Protein AF-A0AA96VMA7-F1 (afdb_monomer_lite)

Sequence (83 aa):
MGVMEKANFIRNSVLRKDISEKTVTELKSLLFDNQKVPVTHAPISALAIAALDVLGIDGFKG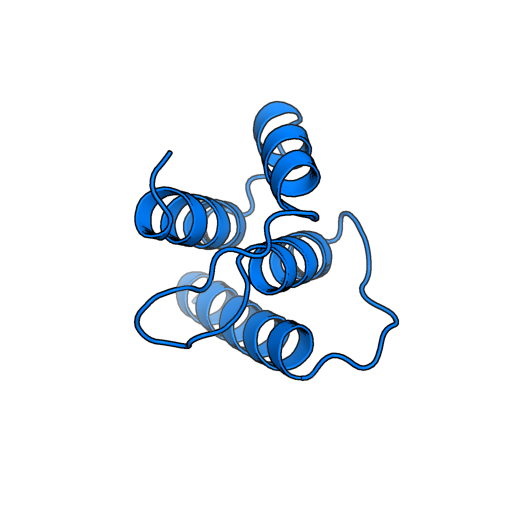NDIDVEYYIELFKNISYNLST

Secondary structure (DSSP, 8-state):
--HHHHHHHHHHHHHTT---HHHHHHHHHGGG--PBPTTT--BHHHHHHHHHHHTTSS---S--HHHHHHHHHHHHHHHHT--

Organism: NCBI:txid3028084

Radius of gyration: 11.61 Å; chains: 1; bounding box: 26×27×27 Å

Structure (mmCIF, N/CA/C/O backbone):
data_AF-A0AA96VMA7-F1
#
_entry.id   AF-A0AA96VMA7-F1
#
loop_
_atom_site.group_PDB
_atom_site.id
_atom_site.type_symbol
_atom_site.label_atom_id
_atom_site.label_alt_id
_atom_site.label_comp_id
_atom_site.label_asym_id
_atom_site.label_entity_id
_atom_site.label_seq_id
_atom_site.pdbx_PDB_ins_code
_atom_site.Cartn_x
_atom_site.Cartn_y
_atom_site.Cartn_z
_atom_site.occupancy
_atom_site.B_iso_or_equiv
_atom_site.auth_seq_id
_atom_site.auth_comp_id
_atom_site.auth_asym_id
_atom_site.auth_atom_id
_atom_site.pdbx_PDB_model_num
ATOM 1 N N . MET A 1 1 ? 13.420 7.569 5.956 1.00 81.62 1 MET A N 1
ATOM 2 C CA . MET A 1 1 ? 13.152 6.121 6.044 1.00 81.62 1 MET A CA 1
ATOM 3 C C . MET A 1 1 ? 13.834 5.396 4.901 1.00 81.62 1 MET A C 1
ATOM 5 O O . MET A 1 1 ? 13.791 5.890 3.775 1.00 81.62 1 MET A O 1
ATOM 9 N N . GLY A 1 2 ? 14.453 4.253 5.181 1.00 92.69 2 GLY A N 1
ATOM 10 C CA . GLY A 1 2 ? 14.955 3.338 4.154 1.00 92.69 2 GLY A CA 1
ATOM 11 C C . GLY A 1 2 ? 13.817 2.636 3.402 1.00 92.69 2 GLY A C 1
ATOM 12 O O . GLY A 1 2 ? 12.676 2.614 3.861 1.00 92.69 2 GLY A O 1
ATOM 13 N N . VAL A 1 3 ? 14.119 2.030 2.251 1.00 94.12 3 VAL A N 1
ATOM 14 C CA . VAL A 1 3 ? 13.118 1.353 1.399 1.00 94.12 3 VAL A CA 1
ATOM 15 C C . VAL A 1 3 ? 12.338 0.279 2.165 1.00 94.12 3 VAL A C 1
ATOM 17 O O . VAL A 1 3 ? 11.112 0.240 2.107 1.00 94.12 3 VAL A O 1
ATOM 20 N N . MET A 1 4 ? 13.033 -0.555 2.945 1.00 95.00 4 MET A N 1
ATOM 21 C CA . MET A 1 4 ? 12.385 -1.603 3.742 1.00 95.00 4 MET A CA 1
ATOM 22 C C . MET A 1 4 ? 11.513 -1.037 4.864 1.00 95.00 4 MET A C 1
ATOM 24 O O . MET A 1 4 ? 10.465 -1.601 5.163 1.00 95.00 4 MET A O 1
ATOM 28 N N . GLU A 1 5 ? 11.901 0.090 5.466 1.00 95.94 5 GLU A N 1
ATOM 29 C CA . GLU A 1 5 ? 11.085 0.759 6.484 1.00 95.94 5 GLU A CA 1
ATOM 30 C C . GLU A 1 5 ? 9.781 1.283 5.880 1.00 95.94 5 GLU A C 1
ATOM 32 O O . GLU A 1 5 ? 8.729 1.128 6.493 1.00 95.94 5 GLU A O 1
ATOM 37 N N . LYS A 1 6 ? 9.831 1.838 4.662 1.00 97.12 6 LYS A N 1
ATOM 38 C CA . LYS A 1 6 ? 8.644 2.298 3.924 1.00 97.12 6 LYS A CA 1
ATOM 39 C C . LYS A 1 6 ? 7.723 1.138 3.567 1.00 97.12 6 LYS A C 1
ATOM 41 O O . LYS A 1 6 ? 6.535 1.193 3.865 1.00 97.12 6 LYS A O 1
ATOM 46 N N . ALA A 1 7 ? 8.270 0.058 3.009 1.00 95.69 7 ALA A N 1
ATOM 47 C CA . ALA A 1 7 ? 7.493 -1.139 2.689 1.00 95.69 7 ALA A CA 1
ATOM 48 C C . ALA A 1 7 ? 6.826 -1.744 3.941 1.00 95.69 7 ALA A C 1
ATOM 50 O O . ALA A 1 7 ? 5.646 -2.096 3.915 1.00 95.69 7 ALA A O 1
ATOM 51 N N . ASN A 1 8 ? 7.558 -1.809 5.060 1.00 95.12 8 ASN A N 1
ATOM 52 C CA . ASN A 1 8 ? 7.028 -2.282 6.339 1.00 95.12 8 ASN A CA 1
ATOM 53 C C . ASN A 1 8 ? 5.961 -1.347 6.907 1.00 95.12 8 ASN A C 1
ATOM 55 O O . ASN A 1 8 ? 4.954 -1.832 7.418 1.00 95.12 8 ASN A O 1
ATOM 59 N N . PHE A 1 9 ? 6.167 -0.032 6.819 1.00 97.31 9 PHE A N 1
ATOM 60 C CA . PHE A 1 9 ? 5.170 0.959 7.206 1.00 97.31 9 PHE A CA 1
ATOM 61 C C . PHE A 1 9 ? 3.868 0.730 6.435 1.00 97.31 9 PHE A C 1
ATOM 63 O O . PHE A 1 9 ? 2.851 0.469 7.067 1.00 97.31 9 PHE A O 1
ATOM 70 N N . ILE A 1 10 ? 3.919 0.696 5.098 1.00 97.19 10 ILE A N 1
ATOM 71 C CA . ILE A 1 10 ? 2.743 0.487 4.240 1.00 97.19 10 ILE A CA 1
ATOM 72 C C . ILE A 1 10 ? 2.010 -0.807 4.613 1.00 97.19 10 ILE A C 1
ATOM 74 O O . ILE A 1 10 ? 0.812 -0.791 4.899 1.00 97.19 10 ILE A O 1
ATOM 78 N N . ARG A 1 11 ? 2.741 -1.929 4.677 1.00 95.38 11 ARG A N 1
ATOM 79 C CA . ARG A 1 11 ? 2.178 -3.231 5.057 1.00 95.38 11 ARG A CA 1
ATOM 80 C C . ARG A 1 11 ? 1.494 -3.171 6.423 1.00 95.38 11 ARG A C 1
ATOM 82 O O . ARG A 1 11 ? 0.399 -3.703 6.585 1.00 95.38 11 ARG A O 1
ATOM 89 N N . ASN A 1 12 ? 2.138 -2.555 7.412 1.00 95.88 12 ASN A N 1
ATOM 90 C CA . ASN A 1 12 ? 1.609 -2.474 8.770 1.00 95.88 12 ASN A CA 1
ATOM 91 C C . ASN A 1 12 ? 0.376 -1.569 8.864 1.00 95.88 12 ASN A C 1
ATOM 93 O O . ASN A 1 12 ? -0.521 -1.880 9.645 1.00 95.88 12 ASN A O 1
ATOM 97 N N . SER A 1 13 ? 0.309 -0.500 8.071 1.00 96.31 13 SER A N 1
ATOM 98 C CA . SER A 1 13 ? -0.868 0.367 7.982 1.00 96.31 13 SER A CA 1
ATOM 99 C C . SER A 1 13 ? -2.087 -0.413 7.497 1.00 96.31 13 SER A C 1
ATOM 101 O O . SER A 1 13 ? -3.139 -0.358 8.129 1.00 96.31 13 SER A O 1
ATOM 103 N N . VAL A 1 14 ? -1.924 -1.230 6.450 1.00 96.19 14 VAL A N 1
ATOM 104 C CA . VAL A 1 14 ? -3.007 -2.089 5.948 1.00 96.19 14 VAL A CA 1
ATOM 105 C C . VAL A 1 14 ? -3.397 -3.156 6.969 1.00 96.19 14 VAL A C 1
ATOM 107 O O . VAL A 1 14 ? -4.569 -3.291 7.308 1.00 96.19 14 VAL A O 1
ATOM 110 N N . LEU A 1 15 ? -2.409 -3.857 7.532 1.00 94.19 15 LEU A N 1
ATOM 111 C CA . LEU A 1 15 ? -2.621 -4.885 8.556 1.00 94.19 15 LEU A CA 1
ATOM 112 C C . LEU A 1 15 ? -3.433 -4.396 9.753 1.00 94.19 15 LEU A C 1
ATOM 114 O O . LEU A 1 15 ? -4.268 -5.121 10.287 1.00 94.19 15 LEU A O 1
ATOM 118 N N . ARG A 1 16 ? -3.150 -3.172 10.198 1.00 94.31 16 ARG A N 1
ATOM 119 C CA . ARG A 1 16 ? -3.804 -2.554 11.354 1.00 94.31 16 ARG A CA 1
ATOM 120 C C . ARG A 1 16 ? -5.085 -1.817 10.982 1.00 94.31 16 ARG A C 1
ATOM 122 O O . ARG A 1 16 ? -5.737 -1.298 11.882 1.00 94.31 16 ARG A O 1
ATOM 129 N N . LYS A 1 17 ? -5.432 -1.757 9.690 1.00 94.44 17 LYS A N 1
ATOM 130 C CA . LYS A 1 17 ? -6.514 -0.922 9.151 1.00 94.44 17 LYS A CA 1
ATOM 131 C C . LYS A 1 17 ? -6.392 0.534 9.631 1.00 94.44 17 LYS A C 1
ATOM 133 O O . LYS A 1 17 ? -7.381 1.166 9.993 1.00 94.44 17 LYS A O 1
ATOM 138 N N . ASP A 1 18 ? -5.161 1.045 9.698 1.00 96.12 18 ASP A N 1
ATOM 139 C CA . ASP A 1 18 ? -4.867 2.378 10.223 1.00 96.12 18 ASP A CA 1
ATOM 140 C C . ASP A 1 18 ? -5.194 3.449 9.178 1.00 96.12 18 ASP A C 1
ATOM 142 O O . ASP A 1 18 ? -4.440 3.682 8.234 1.00 96.12 18 ASP A O 1
ATOM 146 N N . ILE A 1 19 ? -6.336 4.100 9.380 1.00 96.38 19 ILE A N 1
ATOM 147 C CA . ILE A 1 19 ? -6.831 5.215 8.566 1.00 96.38 19 ILE A CA 1
ATOM 148 C C . ILE A 1 19 ? -6.641 6.572 9.260 1.00 96.38 19 ILE A C 1
ATOM 150 O O . ILE A 1 19 ? -7.325 7.541 8.932 1.00 96.38 19 ILE A O 1
ATOM 154 N N . SER A 1 20 ? -5.746 6.659 10.251 1.00 97.81 20 SER A N 1
ATOM 155 C CA . SER A 1 20 ? -5.445 7.932 10.908 1.00 97.81 20 SER A CA 1
ATOM 156 C C . SER A 1 20 ? -4.866 8.943 9.917 1.00 97.81 20 SER A C 1
ATOM 158 O O . SER A 1 20 ? -4.117 8.587 9.008 1.00 97.81 20 SER A O 1
ATOM 160 N N . GLU A 1 21 ? -5.164 10.229 10.114 1.00 97.50 21 GLU A N 1
ATOM 161 C CA . GLU A 1 21 ? -4.704 11.316 9.234 1.00 97.50 21 GLU A CA 1
ATOM 162 C C . GLU A 1 21 ? -3.185 11.293 9.015 1.00 97.50 21 GLU A C 1
ATOM 164 O O . GLU A 1 21 ? -2.707 11.474 7.894 1.00 97.50 21 GLU A O 1
ATOM 169 N N . LYS A 1 22 ? -2.424 10.995 10.074 1.00 97.44 22 LYS A N 1
ATOM 170 C CA . LYS A 1 22 ? -0.970 10.832 10.006 1.00 97.44 22 LYS A CA 1
ATOM 171 C C . LYS A 1 22 ? -0.575 9.716 9.038 1.00 97.44 22 LYS A C 1
ATOM 173 O O . LYS A 1 22 ? 0.300 9.922 8.200 1.00 97.44 22 LYS A O 1
ATOM 178 N N . THR A 1 23 ? -1.215 8.555 9.144 1.00 97.75 23 THR A N 1
ATOM 179 C CA . THR A 1 23 ? -0.926 7.401 8.290 1.00 97.75 23 THR A CA 1
ATOM 180 C C . THR A 1 23 ? -1.339 7.656 6.846 1.00 97.75 23 THR A C 1
ATOM 182 O O . THR A 1 23 ? -0.554 7.384 5.942 1.00 97.75 23 THR A O 1
ATOM 185 N N . VAL A 1 24 ? -2.508 8.259 6.613 1.00 98.06 24 VAL A N 1
ATOM 186 C CA . VAL A 1 24 ? -2.955 8.625 5.260 1.00 98.06 24 VAL A CA 1
ATOM 187 C C . VAL A 1 24 ? -2.012 9.639 4.616 1.00 98.06 24 VAL A C 1
ATOM 189 O O . VAL A 1 24 ? -1.639 9.478 3.456 1.00 98.06 24 VAL A O 1
ATOM 192 N N . THR A 1 25 ? -1.588 10.659 5.363 1.00 98.06 25 THR A N 1
ATOM 193 C CA . THR A 1 25 ? -0.645 11.676 4.873 1.00 98.06 25 THR A CA 1
ATOM 194 C C . THR A 1 25 ? 0.687 11.048 4.478 1.00 98.06 25 THR A C 1
ATOM 196 O O . THR A 1 25 ? 1.214 11.340 3.405 1.00 98.06 25 THR A O 1
ATOM 199 N N . GLU A 1 26 ? 1.208 10.142 5.305 1.00 97.62 26 GLU A N 1
ATOM 200 C CA . GLU A 1 26 ? 2.454 9.441 5.004 1.00 97.62 26 GLU A CA 1
ATOM 201 C C . GLU A 1 26 ? 2.299 8.490 3.807 1.00 97.62 26 GLU A C 1
ATOM 203 O O . GLU A 1 26 ? 3.148 8.482 2.926 1.00 97.62 26 GLU A O 1
ATOM 208 N N . LEU A 1 27 ? 1.194 7.744 3.690 1.00 97.94 27 LEU A N 1
ATOM 209 C CA . LEU A 1 27 ? 0.927 6.920 2.501 1.00 97.94 27 LEU A CA 1
ATOM 210 C C . LEU A 1 27 ? 0.874 7.771 1.223 1.00 97.94 27 LEU A C 1
ATOM 212 O O . LEU A 1 27 ? 1.445 7.386 0.203 1.00 97.94 27 LEU A O 1
ATOM 216 N N . LYS A 1 28 ? 0.245 8.951 1.283 1.00 97.75 28 LYS A N 1
ATOM 217 C CA . LYS A 1 28 ? 0.174 9.884 0.149 1.00 97.75 28 LYS A CA 1
ATOM 218 C C . LYS A 1 28 ? 1.535 10.471 -0.221 1.00 97.75 28 LYS A C 1
ATOM 220 O O . LYS A 1 28 ? 1.795 10.677 -1.405 1.00 97.75 28 LYS A O 1
ATOM 225 N N . SER A 1 29 ? 2.422 10.694 0.750 1.00 97.25 29 SER A N 1
ATOM 226 C CA . SER A 1 29 ? 3.784 11.180 0.482 1.00 97.25 29 SER A CA 1
ATOM 227 C C . SER A 1 29 ? 4.624 10.166 -0.314 1.00 97.25 29 SER A C 1
ATOM 229 O O . SER A 1 29 ? 5.516 10.554 -1.068 1.00 97.25 29 SER A O 1
ATOM 231 N N . LEU A 1 30 ? 4.293 8.873 -0.211 1.00 97.75 30 LEU A N 1
ATOM 232 C CA . LEU A 1 30 ? 4.989 7.771 -0.881 1.00 97.75 30 LEU A CA 1
ATOM 233 C C . LEU A 1 30 ? 4.508 7.497 -2.317 1.00 97.75 30 LEU A C 1
ATOM 235 O O . LEU A 1 30 ? 5.137 6.707 -3.019 1.00 97.75 30 LEU A O 1
ATOM 239 N N . LEU A 1 31 ? 3.450 8.164 -2.795 1.00 96.44 31 LEU A N 1
ATOM 240 C CA . LEU A 1 31 ? 2.876 7.937 -4.134 1.00 96.44 31 LEU A CA 1
ATOM 241 C C . LEU A 1 31 ? 3.831 8.244 -5.294 1.00 96.44 31 LEU A C 1
ATOM 243 O O . LEU A 1 31 ? 3.643 7.740 -6.397 1.00 96.44 31 LEU A O 1
ATOM 247 N N . PHE A 1 32 ? 4.863 9.046 -5.046 1.00 94.12 32 PHE A N 1
ATOM 248 C CA . PHE A 1 32 ? 5.868 9.418 -6.044 1.00 94.12 32 PHE A CA 1
ATOM 249 C C . PHE A 1 32 ? 7.232 8.759 -5.785 1.00 94.12 32 PHE A C 1
ATOM 251 O O . PHE A 1 32 ? 8.227 9.120 -6.416 1.00 94.12 32 PHE A O 1
ATOM 258 N N . ASP A 1 33 ? 7.308 7.808 -4.847 1.00 94.75 33 ASP A N 1
ATOM 259 C CA . ASP A 1 33 ? 8.558 7.134 -4.506 1.00 94.75 33 ASP A CA 1
ATOM 260 C C . ASP A 1 33 ? 8.840 5.950 -5.439 1.00 94.75 33 ASP A C 1
ATOM 262 O O . ASP A 1 33 ? 8.269 4.865 -5.317 1.00 94.75 33 ASP A O 1
ATOM 266 N N . ASN A 1 34 ? 9.783 6.164 -6.356 1.00 93.75 34 ASN A N 1
ATOM 267 C CA . ASN A 1 34 ? 10.194 5.180 -7.358 1.00 93.75 34 ASN A CA 1
ATOM 268 C C . ASN A 1 34 ? 11.287 4.216 -6.867 1.00 93.75 34 ASN A C 1
ATOM 270 O O . ASN A 1 34 ? 11.798 3.412 -7.651 1.00 93.75 34 ASN A O 1
ATOM 274 N N . GLN A 1 35 ? 11.689 4.289 -5.593 1.00 96.75 35 GLN A N 1
ATOM 275 C CA . GLN A 1 35 ? 12.605 3.299 -5.036 1.00 96.75 35 GLN A CA 1
ATOM 276 C C . GLN A 1 35 ? 11.964 1.915 -5.068 1.00 96.75 35 GLN A C 1
ATOM 278 O O . GLN A 1 35 ? 10.794 1.747 -4.732 1.00 96.75 35 GLN A O 1
ATOM 283 N N . LYS A 1 36 ? 12.751 0.915 -5.459 1.00 95.94 36 LYS A N 1
ATOM 284 C CA . LYS A 1 36 ? 12.279 -0.459 -5.606 1.00 95.94 36 LYS A CA 1
ATOM 285 C C . LYS A 1 36 ? 12.534 -1.257 -4.346 1.00 95.94 36 LYS A C 1
ATOM 287 O O . LYS A 1 36 ? 13.651 -1.255 -3.827 1.00 95.94 36 LYS A O 1
ATOM 292 N N . VAL A 1 37 ? 11.523 -1.991 -3.897 1.00 93.50 37 VAL A N 1
ATOM 293 C CA . VAL A 1 37 ? 11.680 -2.978 -2.828 1.00 93.50 37 VAL A CA 1
ATOM 294 C C . VAL A 1 37 ? 12.686 -4.044 -3.295 1.00 93.50 37 VAL A C 1
ATOM 296 O O . VAL A 1 37 ? 12.498 -4.610 -4.369 1.00 93.50 37 VAL A O 1
ATOM 299 N N . PRO A 1 38 ? 13.750 -4.355 -2.530 1.00 89.19 38 PRO A N 1
ATOM 300 C CA . PRO A 1 38 ? 14.816 -5.249 -2.990 1.00 89.19 38 PRO A CA 1
ATOM 301 C C . PRO A 1 38 ? 14.373 -6.661 -3.393 1.00 89.19 38 PRO A C 1
ATOM 303 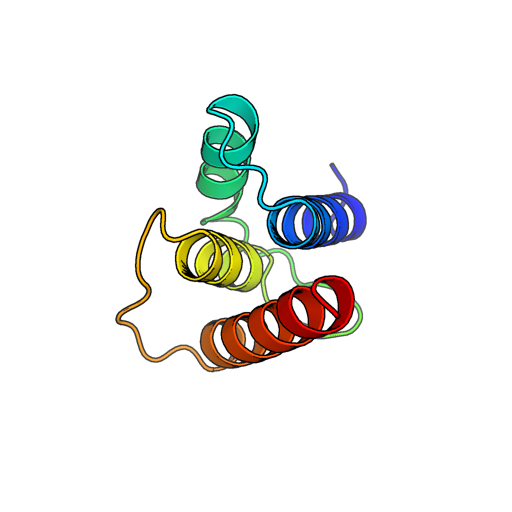O O 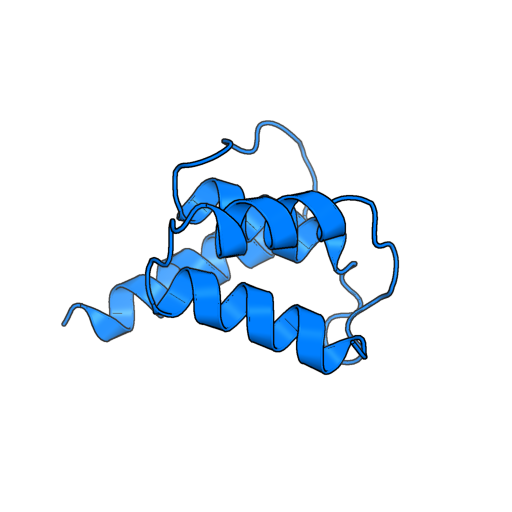. PRO A 1 38 ? 15.010 -7.262 -4.247 1.00 89.19 38 PRO A O 1
ATOM 306 N N . VAL A 1 39 ? 13.312 -7.193 -2.776 1.00 84.75 39 VAL A N 1
ATOM 307 C CA . VAL A 1 39 ? 12.862 -8.581 -2.987 1.00 84.75 39 VAL A CA 1
ATOM 308 C C . VAL A 1 39 ? 11.883 -8.700 -4.152 1.00 84.75 39 VAL A C 1
ATOM 310 O O . VAL A 1 39 ? 11.983 -9.622 -4.949 1.00 84.75 39 VAL A O 1
ATOM 313 N N . THR A 1 40 ? 10.920 -7.785 -4.241 1.00 89.06 40 THR A N 1
ATOM 314 C CA . THR A 1 40 ? 9.857 -7.841 -5.255 1.00 89.06 40 THR A CA 1
ATOM 315 C C . THR A 1 40 ? 10.158 -6.977 -6.470 1.00 89.06 40 THR A C 1
ATOM 317 O O . THR A 1 40 ? 9.487 -7.104 -7.483 1.00 89.06 40 THR A O 1
ATOM 320 N N . HIS A 1 41 ? 11.144 -6.082 -6.373 1.00 93.19 41 HIS A N 1
ATOM 321 C CA . HIS A 1 41 ? 11.488 -5.069 -7.374 1.00 93.19 41 HIS A CA 1
ATOM 322 C C . HIS A 1 41 ? 10.362 -4.092 -7.746 1.00 93.19 41 HIS A C 1
ATOM 324 O O . HIS A 1 41 ? 10.579 -3.221 -8.593 1.00 93.19 41 HIS A O 1
ATOM 330 N N . ALA A 1 42 ? 9.219 -4.170 -7.067 1.00 93.81 42 ALA A N 1
ATOM 331 C CA . ALA A 1 42 ? 8.117 -3.238 -7.211 1.00 93.81 42 ALA A CA 1
ATOM 332 C C . ALA A 1 42 ? 8.469 -1.873 -6.597 1.00 93.81 42 ALA A C 1
ATOM 334 O O . ALA A 1 42 ? 9.181 -1.816 -5.580 1.00 93.81 42 ALA A O 1
ATOM 335 N N . PRO A 1 43 ? 7.990 -0.767 -7.186 1.00 96.81 43 PRO A N 1
ATOM 336 C CA . PRO A 1 43 ? 8.210 0.562 -6.642 1.00 96.81 43 PRO A CA 1
ATOM 337 C C . PRO A 1 43 ? 7.387 0.773 -5.363 1.00 96.81 43 PRO A C 1
ATOM 339 O O . PRO A 1 43 ? 6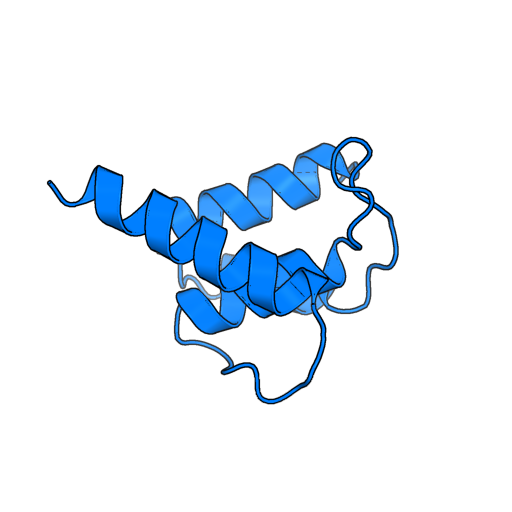.273 0.267 -5.232 1.00 96.81 43 PRO A O 1
ATOM 342 N N . ILE A 1 44 ? 7.919 1.553 -4.418 1.00 97.75 44 ILE A N 1
ATOM 343 C CA . ILE A 1 44 ? 7.209 1.921 -3.181 1.00 97.75 44 ILE A CA 1
ATOM 344 C C . ILE A 1 44 ? 5.862 2.592 -3.487 1.00 97.75 44 ILE A C 1
ATOM 346 O O . ILE A 1 44 ? 4.885 2.332 -2.782 1.00 97.75 44 ILE A O 1
ATOM 350 N N . SER A 1 45 ? 5.785 3.385 -4.556 1.00 97.38 45 SER A N 1
ATOM 351 C CA . SER A 1 45 ? 4.538 3.984 -5.034 1.00 97.38 45 SER A CA 1
ATOM 352 C C . SER A 1 45 ? 3.444 2.950 -5.313 1.00 97.38 45 SER A C 1
ATOM 354 O O . SER A 1 45 ? 2.308 3.160 -4.892 1.00 97.38 45 SER A O 1
ATOM 356 N N . ALA A 1 46 ? 3.767 1.805 -5.925 1.00 97.38 46 ALA A N 1
ATOM 357 C CA . ALA A 1 46 ? 2.780 0.759 -6.200 1.00 97.38 46 ALA A CA 1
ATOM 358 C C . ALA A 1 46 ? 2.205 0.158 -4.909 1.00 97.38 46 ALA A C 1
ATOM 360 O O . ALA A 1 46 ? 0.991 -0.013 -4.784 1.00 97.38 46 ALA A O 1
ATOM 361 N N . LEU A 1 47 ? 3.061 -0.079 -3.906 1.00 97.44 47 LEU A N 1
ATOM 362 C CA . LEU A 1 47 ? 2.626 -0.533 -2.582 1.00 97.44 47 LEU A CA 1
ATOM 363 C C . LEU A 1 47 ? 1.718 0.509 -1.913 1.00 97.44 47 LEU A C 1
ATOM 365 O O . LEU A 1 47 ? 0.716 0.148 -1.300 1.00 97.44 47 LEU A O 1
ATOM 369 N N . ALA A 1 48 ? 2.067 1.795 -2.007 1.00 97.88 48 ALA A N 1
ATOM 370 C CA . ALA A 1 48 ? 1.301 2.875 -1.393 1.00 97.88 48 ALA A CA 1
ATOM 371 C C . ALA A 1 48 ? -0.091 3.025 -2.029 1.00 97.88 48 ALA A C 1
ATOM 373 O O . ALA A 1 48 ? -1.079 3.130 -1.303 1.00 97.88 48 ALA A O 1
ATOM 374 N N . ILE A 1 49 ? -0.183 2.962 -3.363 1.00 98.06 49 ILE A N 1
ATOM 375 C CA . ILE A 1 49 ? -1.458 2.980 -4.097 1.00 98.06 49 ILE A CA 1
ATOM 376 C C . ILE A 1 49 ? -2.327 1.794 -3.671 1.00 98.06 49 ILE A C 1
ATOM 378 O O . ILE A 1 49 ? -3.479 1.982 -3.286 1.00 98.06 49 ILE A O 1
ATOM 382 N N . ALA A 1 50 ? -1.760 0.585 -3.671 1.00 97.56 50 ALA A N 1
ATOM 383 C CA . ALA A 1 50 ? -2.475 -0.617 -3.259 1.00 97.56 50 ALA A CA 1
ATOM 384 C C . ALA A 1 50 ? -2.991 -0.530 -1.814 1.00 97.56 50 ALA A C 1
ATOM 386 O O . ALA A 1 50 ? -4.101 -0.964 -1.515 1.00 97.56 50 ALA A O 1
ATOM 387 N N . ALA A 1 51 ? -2.207 0.049 -0.903 1.00 97.81 51 ALA A N 1
ATOM 388 C CA . ALA A 1 51 ? -2.626 0.234 0.480 1.00 97.81 51 ALA A CA 1
ATOM 389 C C . ALA A 1 51 ? -3.783 1.228 0.622 1.00 97.81 51 ALA A C 1
ATOM 391 O O . ALA A 1 51 ? -4.711 0.961 1.383 1.00 97.81 51 ALA A O 1
ATOM 392 N N . LEU A 1 52 ? -3.749 2.351 -0.102 1.00 97.88 52 LEU A N 1
ATOM 393 C CA . LEU A 1 52 ? -4.846 3.323 -0.100 1.00 97.88 52 LEU A CA 1
ATOM 394 C C . LEU A 1 52 ? -6.143 2.726 -0.662 1.00 97.88 52 LEU A C 1
ATOM 396 O O . LEU A 1 52 ? -7.211 3.016 -0.119 1.00 97.88 52 LEU A O 1
ATOM 400 N N . ASP A 1 53 ? -6.045 1.871 -1.684 1.00 97.38 53 ASP A N 1
ATOM 401 C CA . ASP A 1 53 ? -7.186 1.143 -2.247 1.00 97.38 53 ASP A CA 1
ATOM 402 C C . ASP A 1 53 ? -7.792 0.180 -1.218 1.00 97.38 53 ASP A C 1
ATOM 404 O O . ASP A 1 53 ? -8.975 0.272 -0.890 1.00 97.38 53 ASP A O 1
ATOM 408 N N . VAL A 1 54 ? -6.964 -0.684 -0.621 1.00 96.56 54 VAL A N 1
ATOM 409 C CA . VAL A 1 54 ? -7.419 -1.689 0.354 1.00 96.56 54 VAL A CA 1
ATOM 410 C C . VAL A 1 54 ? -7.972 -1.057 1.636 1.00 96.56 54 VAL A C 1
ATOM 412 O O . VAL A 1 54 ? -8.889 -1.607 2.246 1.00 96.56 54 VAL A O 1
ATOM 415 N N . LEU A 1 55 ? -7.460 0.108 2.041 1.00 95.56 55 LEU A N 1
ATOM 416 C CA . LEU A 1 55 ? -7.988 0.882 3.170 1.00 95.56 55 LEU A CA 1
ATOM 417 C C . LEU A 1 55 ? -9.267 1.669 2.828 1.00 95.56 55 LEU A C 1
ATOM 419 O O . LEU A 1 55 ? -9.860 2.268 3.724 1.00 95.56 55 LEU A O 1
ATOM 423 N N . GLY A 1 56 ? -9.701 1.682 1.563 1.00 95.25 56 GLY A N 1
ATOM 424 C CA . GLY A 1 56 ? -10.891 2.405 1.112 1.00 95.25 56 GLY A CA 1
ATOM 425 C C . GLY A 1 56 ? -10.726 3.927 1.083 1.00 95.25 56 GLY A C 1
ATOM 426 O O . GLY A 1 56 ? -11.721 4.645 1.164 1.00 95.25 56 GLY A O 1
ATOM 427 N N . ILE A 1 57 ? -9.488 4.424 1.000 1.00 95.38 57 ILE A N 1
ATOM 428 C CA . ILE A 1 57 ? -9.174 5.859 0.993 1.00 95.38 57 ILE A CA 1
ATOM 429 C C . ILE A 1 57 ? -9.197 6.411 -0.433 1.00 95.38 57 ILE A C 1
ATOM 431 O O . ILE A 1 57 ? -9.871 7.403 -0.687 1.00 95.38 57 ILE A O 1
ATOM 435 N N . ASP A 1 58 ? -8.463 5.775 -1.349 1.00 91.94 58 ASP A N 1
ATOM 436 C CA . ASP A 1 58 ? -8.371 6.171 -2.757 1.00 91.94 58 ASP A CA 1
ATOM 437 C C . ASP A 1 58 ? -8.359 4.908 -3.627 1.00 91.94 58 ASP A C 1
ATOM 439 O O . ASP A 1 58 ? -7.408 4.130 -3.597 1.00 91.94 58 ASP A O 1
ATOM 443 N N . GLY A 1 59 ? -9.435 4.700 -4.388 1.00 88.19 59 GLY A N 1
ATOM 444 C CA . GLY A 1 59 ? -9.606 3.501 -5.208 1.00 88.19 59 GLY A CA 1
ATOM 445 C C . GLY A 1 59 ? -8.727 3.512 -6.458 1.00 88.19 59 GLY A C 1
ATOM 446 O O . GLY A 1 59 ? -8.759 4.468 -7.243 1.00 88.19 59 GLY A O 1
ATOM 447 N N . PHE A 1 60 ? -7.985 2.430 -6.679 1.00 92.94 60 PHE A N 1
ATOM 448 C CA . PHE A 1 60 ? -7.160 2.255 -7.866 1.00 92.94 60 PHE A CA 1
ATOM 449 C C . PHE A 1 60 ? -8.031 1.947 -9.095 1.00 92.94 60 PHE A C 1
ATOM 451 O O . PHE A 1 60 ? -8.884 1.064 -9.076 1.00 92.94 60 PHE A O 1
ATOM 458 N N . LYS A 1 61 ? -7.823 2.697 -10.186 1.00 89.56 61 LYS A N 1
ATOM 459 C CA . LYS A 1 61 ? -8.538 2.533 -11.473 1.00 89.56 61 LYS A CA 1
ATOM 460 C C . LYS A 1 61 ? -7.597 2.323 -12.667 1.00 89.56 61 LYS A C 1
ATOM 462 O O . LYS A 1 61 ? -8.023 2.465 -13.811 1.00 89.56 61 LYS A O 1
ATOM 467 N N . GLY A 1 62 ? -6.310 2.105 -12.404 1.00 88.06 62 GLY A N 1
ATOM 468 C CA . GLY A 1 62 ? -5.288 1.962 -13.437 1.00 88.06 62 GLY A CA 1
ATOM 469 C C . GLY A 1 62 ? -5.119 0.520 -13.910 1.00 88.06 62 GLY A C 1
ATOM 470 O O . GLY A 1 62 ? -5.873 -0.364 -13.526 1.00 88.06 62 GLY A O 1
ATOM 471 N N . ASN A 1 63 ? -4.098 0.314 -14.739 1.00 90.88 63 ASN A N 1
ATOM 472 C CA . ASN A 1 63 ? -3.623 -0.997 -15.175 1.00 90.88 63 ASN A CA 1
ATOM 473 C C . ASN A 1 63 ? -2.122 -1.062 -14.872 1.00 90.88 63 ASN A C 1
ATOM 475 O O . ASN A 1 63 ? -1.289 -0.736 -15.718 1.00 90.88 63 ASN A O 1
ATOM 479 N N . ASP A 1 64 ? -1.805 -1.351 -13.614 1.00 95.00 64 ASP A N 1
ATOM 480 C CA . ASP A 1 64 ? -0.443 -1.477 -13.102 1.00 95.00 64 ASP A CA 1
ATOM 481 C C . ASP A 1 64 ? -0.367 -2.803 -12.346 1.00 95.00 64 ASP A C 1
ATOM 483 O O . ASP A 1 64 ? -1.003 -2.978 -11.305 1.00 95.00 64 ASP A O 1
ATOM 487 N N . ILE A 1 65 ? 0.393 -3.743 -12.906 1.00 95.06 65 ILE A N 1
ATOM 488 C CA . ILE A 1 65 ? 0.470 -5.115 -12.406 1.00 95.06 65 ILE A CA 1
ATOM 489 C C . ILE A 1 65 ? 1.076 -5.195 -11.003 1.00 95.06 65 ILE A C 1
ATOM 491 O O . ILE A 1 65 ? 0.696 -6.072 -10.227 1.00 95.06 65 ILE A O 1
ATOM 495 N N . ASP A 1 66 ? 1.978 -4.273 -10.650 1.00 95.62 66 ASP A N 1
ATOM 496 C CA . ASP A 1 66 ? 2.555 -4.236 -9.310 1.00 95.62 66 ASP A CA 1
ATOM 497 C C . ASP A 1 66 ? 1.481 -3.791 -8.312 1.00 95.62 66 ASP A C 1
ATOM 499 O O . ASP A 1 66 ? 1.321 -4.405 -7.255 1.00 95.62 66 ASP A O 1
ATOM 503 N N . VAL A 1 67 ? 0.693 -2.769 -8.658 1.00 96.88 67 VAL A N 1
ATOM 504 C CA . VAL A 1 67 ? -0.422 -2.308 -7.816 1.00 96.88 67 VAL A CA 1
ATOM 505 C C . VAL A 1 67 ? -1.454 -3.418 -7.624 1.00 96.88 67 VAL A C 1
ATOM 507 O O . VAL A 1 67 ? -1.826 -3.711 -6.488 1.00 96.88 67 VAL A O 1
ATOM 510 N N . GLU A 1 68 ? -1.884 -4.072 -8.704 1.00 96.19 68 GLU A N 1
ATOM 511 C CA . GLU A 1 68 ? -2.857 -5.171 -8.654 1.00 96.19 68 GLU A CA 1
ATOM 512 C C . GLU A 1 68 ? -2.362 -6.332 -7.784 1.00 96.19 68 GLU A C 1
ATOM 514 O O . GLU A 1 68 ? -3.087 -6.809 -6.907 1.00 96.19 68 GLU A O 1
ATOM 519 N N . TYR A 1 69 ? -1.100 -6.735 -7.959 1.00 94.50 69 TYR A N 1
ATOM 520 C CA . TYR A 1 69 ? -0.471 -7.761 -7.132 1.00 94.50 69 TYR A CA 1
ATOM 521 C C . TYR A 1 69 ? -0.518 -7.402 -5.640 1.00 94.50 69 TYR A C 1
ATOM 523 O O . TYR A 1 69 ? -0.877 -8.240 -4.807 1.00 94.50 69 TYR A O 1
ATOM 531 N N . TYR A 1 70 ? -0.185 -6.158 -5.279 1.00 95.94 70 TYR A N 1
ATOM 532 C CA . TYR A 1 70 ? -0.199 -5.735 -3.879 1.00 95.94 70 TYR A CA 1
ATOM 533 C C . TYR A 1 70 ? -1.605 -5.569 -3.308 1.00 95.94 70 TYR A C 1
ATOM 535 O O . TYR A 1 70 ? -1.790 -5.861 -2.127 1.00 95.94 70 TYR A O 1
ATOM 543 N N . ILE A 1 71 ? -2.596 -5.167 -4.109 1.00 95.81 71 ILE A N 1
ATOM 544 C CA . ILE A 1 71 ? -4.003 -5.138 -3.687 1.00 95.81 71 ILE A CA 1
ATOM 545 C C . ILE A 1 71 ? -4.437 -6.546 -3.269 1.00 95.81 71 ILE A C 1
ATOM 547 O O . ILE A 1 71 ? -4.936 -6.737 -2.157 1.00 95.81 71 ILE A O 1
ATOM 551 N N . GLU A 1 72 ? -4.196 -7.545 -4.120 1.00 94.69 72 GLU A N 1
ATOM 552 C CA . GLU A 1 72 ? -4.545 -8.939 -3.830 1.00 94.69 72 GLU A CA 1
ATOM 553 C C . GLU A 1 72 ? -3.769 -9.482 -2.624 1.00 94.69 72 GLU A C 1
ATOM 555 O O . GLU A 1 72 ? -4.346 -10.094 -1.718 1.00 94.69 72 GLU A O 1
ATOM 560 N N . LEU A 1 73 ? -2.465 -9.203 -2.543 1.00 93.50 73 LEU A N 1
ATOM 561 C CA . LEU A 1 73 ? -1.644 -9.596 -1.399 1.00 93.50 73 LEU A CA 1
ATOM 562 C C . LEU A 1 73 ? -2.180 -9.000 -0.088 1.00 93.50 73 LEU A C 1
ATOM 564 O O . LEU A 1 73 ? -2.338 -9.708 0.906 1.00 93.50 73 LEU A O 1
ATOM 568 N N . PHE A 1 74 ? -2.480 -7.704 -0.064 1.00 95.06 74 PHE A N 1
ATOM 569 C CA . PHE A 1 74 ? -2.950 -7.011 1.131 1.00 95.06 74 PHE A CA 1
ATOM 570 C C . PHE A 1 74 ? -4.359 -7.422 1.559 1.00 95.06 74 PHE A C 1
ATOM 572 O O . PHE A 1 74 ? -4.604 -7.551 2.765 1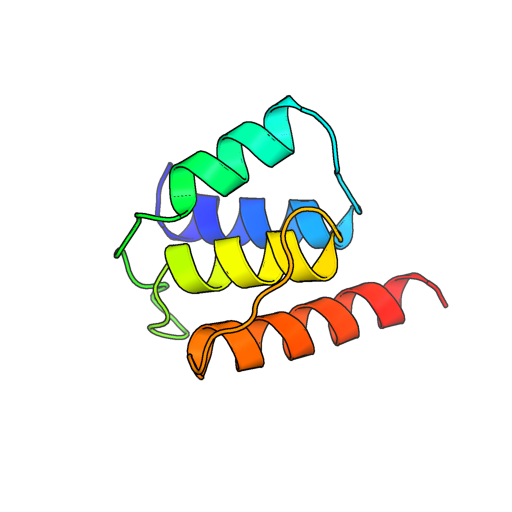.00 95.06 74 PHE A O 1
ATOM 579 N N . LYS A 1 75 ? -5.258 -7.700 0.609 1.00 91.25 75 LYS A N 1
ATOM 580 C CA . LYS A 1 75 ? -6.575 -8.288 0.897 1.00 91.25 75 LYS A CA 1
ATOM 581 C C . LYS A 1 75 ? -6.431 -9.651 1.572 1.00 91.25 75 LYS A C 1
ATOM 583 O O . LYS A 1 75 ? -7.036 -9.875 2.620 1.00 91.25 75 LYS A O 1
ATOM 588 N N . ASN A 1 76 ? -5.564 -10.515 1.041 1.00 87.69 76 ASN A N 1
ATOM 589 C CA . ASN A 1 76 ? -5.322 -11.849 1.596 1.00 87.69 76 ASN A CA 1
ATOM 590 C C . ASN A 1 76 ? -4.741 -11.804 3.016 1.00 87.69 76 ASN A C 1
ATOM 592 O O . ASN A 1 76 ? -5.177 -12.546 3.896 1.00 87.69 76 ASN A O 1
ATOM 596 N N . ILE A 1 77 ? -3.778 -10.915 3.275 1.00 79.69 77 ILE A N 1
ATOM 597 C CA . ILE A 1 77 ? -3.188 -10.804 4.616 1.00 79.69 77 ILE A CA 1
ATOM 598 C C . ILE A 1 77 ? -4.201 -10.208 5.613 1.00 79.69 77 ILE A C 1
ATOM 600 O O . ILE A 1 77 ? -4.275 -10.663 6.753 1.00 79.69 77 ILE A O 1
ATOM 604 N N . SER A 1 78 ? -5.014 -9.236 5.192 1.00 66.00 78 SER A N 1
ATOM 605 C CA . SER A 1 78 ? -6.063 -8.647 6.041 1.00 66.00 78 SER A CA 1
ATOM 606 C C . SER A 1 78 ? -7.167 -9.647 6.404 1.00 66.00 78 SER A C 1
ATOM 608 O O . SER A 1 78 ? -7.719 -9.587 7.506 1.00 66.00 78 SER A O 1
ATOM 610 N N . TYR A 1 79 ? -7.480 -10.575 5.493 1.00 61.12 79 TYR A N 1
ATOM 611 C CA . TYR A 1 79 ? -8.487 -11.615 5.700 1.00 61.12 79 TYR A CA 1
ATOM 612 C C . TYR A 1 79 ? -8.054 -12.634 6.763 1.00 61.12 79 TYR A C 1
ATOM 614 O O . TYR A 1 79 ? -8.797 -12.883 7.708 1.00 61.12 79 TYR A O 1
ATOM 622 N N . ASN A 1 80 ? -6.817 -13.136 6.681 1.00 61.59 80 ASN A N 1
ATOM 623 C CA . ASN A 1 80 ? -6.296 -14.173 7.584 1.00 61.59 80 ASN A CA 1
ATOM 624 C C . ASN A 1 80 ? -6.169 -13.749 9.061 1.00 61.59 80 ASN A C 1
ATOM 626 O O . ASN A 1 80 ? -5.967 -14.601 9.917 1.00 61.59 80 ASN A O 1
ATOM 630 N N . LEU A 1 81 ? -6.259 -12.453 9.370 1.00 56.50 81 LEU A N 1
ATOM 631 C CA . LEU A 1 81 ? -6.218 -11.922 10.741 1.00 56.50 81 LEU A CA 1
ATOM 632 C C . LEU A 1 81 ? -7.606 -11.606 11.318 1.00 56.50 81 LEU A C 1
ATOM 634 O O . LEU A 1 81 ? -7.703 -11.153 12.455 1.00 56.50 81 LEU A O 1
ATOM 638 N N . SER A 1 82 ? -8.668 -11.787 10.527 1.00 54.88 82 SER A N 1
ATOM 639 C CA . SER A 1 82 ? -10.057 -11.539 10.940 1.00 54.88 82 SER A CA 1
ATOM 640 C C . SER A 1 82 ? -10.822 -12.834 11.285 1.00 54.88 82 SER A C 1
ATOM 642 O O . SER A 1 82 ? -12.007 -12.761 11.608 1.00 54.88 82 SER A O 1
ATOM 644 N N . THR A 1 83 ? -10.149 -13.988 11.219 1.00 47.84 83 THR A N 1
ATOM 645 C CA . THR A 1 83 ? -10.597 -15.339 11.623 1.00 47.84 83 THR A CA 1
ATOM 646 C C . THR A 1 83 ? -9.801 -15.818 12.820 1.00 47.84 83 THR A C 1
ATOM 648 O O . THR A 1 83 ? -10.418 -16.441 13.710 1.00 47.84 83 THR A O 1
#

pL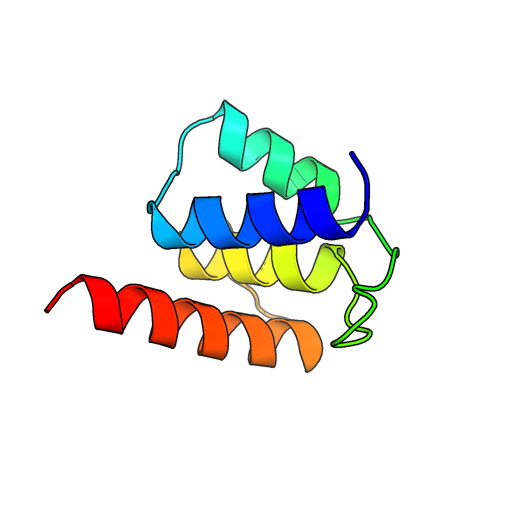DDT: mean 92.09, std 10.26, range [47.84, 98.06]

Foldseek 3Di:
DDPVVLLVLLLVCLLVLPPDPVSLVSLVVQLPAQDADPPPRHGSNLSSQLSCCSSVNDNDDDPDVSNVVNVVVSVVSNVVVVD